Protein AF-A0A4Q9JSW4-F1 (afdb_monomer)

Mean predicted aligned error: 4.86 Å

Foldseek 3Di:
DPPVLQVLLVVLQVVVVVVCVVVVHAQDLVNVLVSVLVSCVVVVVVVVAWWWWDDDQWIWTAHPLQQKIKIWGQDDPDRRGIDIDMGGHPHSVVSVVCCVPPVVRIGTDDSD

Secondary structure (DSSP, 8-state):
--HHHHHHHHHHHHHHHHHHHHTTPPP-HHHHHHHHHHHHHHTTGGGGTEEEEEETTEEEEEETTS-EEEEEEE-TTTT--EEEEEEE-SSHHHHHHHHHHHSTTPEE----

Structure (mmCIF, N/CA/C/O backbone):
data_AF-A0A4Q9JSW4-F1
#
_entry.id   AF-A0A4Q9JSW4-F1
#
loop_
_atom_site.group_PDB
_atom_site.id
_atom_site.type_symbol
_atom_site.label_atom_id
_atom_site.label_alt_id
_atom_site.label_comp_id
_atom_site.label_asym_id
_atom_site.label_entity_id
_atom_site.label_seq_id
_atom_site.pdbx_PDB_ins_code
_atom_site.Cartn_x
_atom_site.Cartn_y
_atom_site.Cartn_z
_atom_site.occupancy
_atom_site.B_iso_or_equiv
_atom_site.auth_seq_id
_atom_site.auth_comp_id
_atom_site.auth_asym_id
_atom_site.auth_atom_id
_atom_site.pdbx_PDB_model_num
ATOM 1 N N . MET A 1 1 ? 6.760 3.176 -5.294 1.00 76.31 1 MET A N 1
ATOM 2 C CA . MET A 1 1 ? 6.351 4.602 -5.401 1.00 76.31 1 MET A CA 1
ATOM 3 C C . MET A 1 1 ? 7.571 5.516 -5.487 1.00 76.31 1 MET A C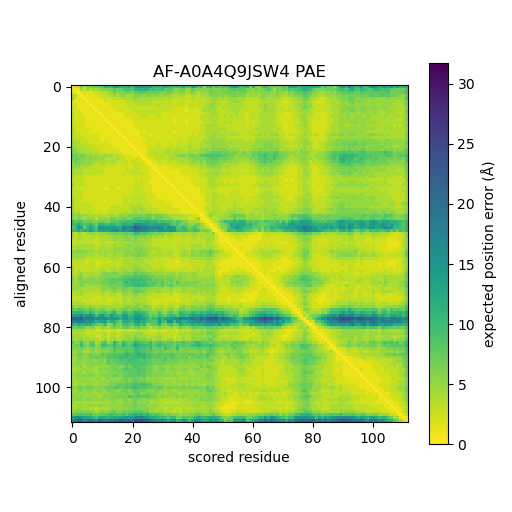 1
ATOM 5 O O . MET A 1 1 ? 8.657 5.076 -5.135 1.00 76.31 1 MET A O 1
ATOM 9 N N . LYS A 1 2 ? 7.427 6.766 -5.955 1.00 74.50 2 LYS A N 1
ATOM 10 C CA . LYS A 1 2 ? 8.468 7.795 -5.763 1.00 74.50 2 LYS A CA 1
ATOM 11 C C . LYS A 1 2 ? 8.665 8.068 -4.260 1.00 74.50 2 LYS A C 1
ATOM 13 O O . LYS A 1 2 ? 7.697 7.908 -3.516 1.00 74.50 2 LYS A O 1
ATOM 18 N N . PRO A 1 3 ? 9.851 8.532 -3.821 1.00 77.62 3 PRO A N 1
ATOM 19 C CA . PRO A 1 3 ? 10.127 8.774 -2.403 1.00 77.62 3 PRO A CA 1
ATOM 20 C C . PRO A 1 3 ? 9.103 9.691 -1.719 1.00 77.62 3 PRO A C 1
ATOM 22 O O . PRO A 1 3 ? 8.606 9.356 -0.655 1.00 77.62 3 PRO A O 1
ATOM 25 N N . GLU A 1 4 ? 8.723 10.801 -2.356 1.00 82.88 4 GLU A N 1
ATOM 26 C CA . GLU A 1 4 ? 7.732 11.745 -1.812 1.00 82.88 4 GLU A CA 1
ATOM 27 C C . GLU A 1 4 ? 6.375 11.075 -1.531 1.00 82.88 4 GLU A C 1
ATOM 29 O O . GLU A 1 4 ? 5.821 11.225 -0.449 1.00 82.88 4 GLU A O 1
ATOM 34 N N . ASP A 1 5 ? 5.860 10.285 -2.480 1.00 84.00 5 ASP A N 1
ATOM 35 C CA . ASP A 1 5 ? 4.584 9.578 -2.314 1.00 84.00 5 ASP A CA 1
ATOM 36 C C . ASP A 1 5 ? 4.664 8.534 -1.191 1.00 84.00 5 ASP A C 1
ATOM 38 O O . ASP A 1 5 ? 3.706 8.354 -0.448 1.00 84.00 5 ASP A O 1
ATOM 42 N N . TYR A 1 6 ? 5.811 7.867 -1.049 1.00 84.88 6 TYR A N 1
ATOM 43 C CA . TYR A 1 6 ? 6.053 6.916 0.033 1.00 84.88 6 TYR A CA 1
ATOM 44 C C . TYR A 1 6 ? 6.027 7.596 1.411 1.00 84.88 6 TYR A C 1
ATOM 46 O O . TYR A 1 6 ? 5.331 7.127 2.309 1.00 84.88 6 TYR A O 1
ATOM 54 N N . TYR A 1 7 ? 6.730 8.722 1.570 1.00 87.44 7 TYR A N 1
ATOM 55 C CA . TYR A 1 7 ? 6.752 9.455 2.839 1.00 87.44 7 TYR A CA 1
ATOM 56 C C . TYR A 1 7 ? 5.393 10.062 3.193 1.00 87.44 7 TYR A C 1
ATOM 58 O O . TYR A 1 7 ? 4.996 10.004 4.351 1.00 87.44 7 TYR A O 1
ATOM 66 N N . ASN A 1 8 ? 4.643 10.545 2.199 1.00 88.44 8 ASN A N 1
ATOM 67 C CA . ASN A 1 8 ? 3.264 10.990 2.392 1.00 88.44 8 ASN A CA 1
ATOM 68 C C . ASN A 1 8 ? 2.379 9.873 2.970 1.00 88.44 8 ASN A C 1
ATOM 70 O O . ASN A 1 8 ? 1.594 10.102 3.882 1.00 88.44 8 ASN A O 1
ATOM 74 N N . PHE A 1 9 ? 2.515 8.646 2.463 1.00 88.94 9 PHE A N 1
ATOM 75 C CA . PHE A 1 9 ? 1.769 7.497 2.976 1.00 88.94 9 PHE A CA 1
ATOM 76 C C . PHE A 1 9 ? 2.147 7.120 4.407 1.00 88.94 9 PHE A C 1
ATOM 78 O O . PHE A 1 9 ? 1.263 6.798 5.200 1.00 88.94 9 PHE A O 1
ATOM 85 N N . LEU A 1 10 ? 3.443 7.158 4.723 1.00 90.31 10 LEU A N 1
ATOM 86 C CA . LEU A 1 10 ? 3.933 6.910 6.075 1.00 90.31 10 LEU A CA 1
ATOM 87 C C . LEU A 1 10 ? 3.370 7.928 7.068 1.00 90.31 10 LEU A C 1
ATOM 89 O O . LEU A 1 10 ? 2.846 7.533 8.103 1.00 90.31 10 LEU A O 1
ATOM 93 N N . GLU A 1 11 ? 3.423 9.217 6.731 1.00 92.19 11 GLU A N 1
ATOM 94 C CA . GLU A 1 11 ? 2.932 10.285 7.606 1.00 92.19 11 GLU A CA 1
ATOM 95 C C . GLU A 1 11 ? 1.426 10.149 7.880 1.00 92.19 11 GLU A C 1
ATOM 97 O O . GLU A 1 11 ? 0.994 10.202 9.032 1.00 92.19 11 GLU A O 1
ATOM 102 N N . GLU A 1 12 ? 0.618 9.892 6.846 1.00 93.81 12 GLU A N 1
ATOM 103 C CA . GLU A 1 12 ? -0.824 9.682 7.017 1.00 93.81 12 GLU A CA 1
ATOM 104 C C . GLU A 1 12 ? -1.137 8.435 7.858 1.00 93.81 12 GLU A C 1
ATOM 106 O O . GLU A 1 12 ? -2.052 8.459 8.688 1.00 93.81 12 GLU A O 1
ATOM 111 N N . ALA A 1 13 ? -0.378 7.348 7.680 1.00 92.69 13 ALA A N 1
ATOM 112 C CA . ALA A 1 13 ? -0.542 6.144 8.486 1.00 92.69 13 ALA A CA 1
ATOM 113 C C . ALA A 1 13 ? -0.167 6.389 9.951 1.00 92.69 13 ALA A C 1
ATOM 115 O O . ALA A 1 13 ? -0.928 6.005 10.838 1.00 92.69 13 ALA A O 1
ATOM 116 N N . ASP A 1 14 ? 0.942 7.079 10.220 1.00 92.69 14 ASP A N 1
ATOM 117 C CA . ASP A 1 14 ? 1.357 7.435 11.580 1.00 92.69 14 ASP A CA 1
ATOM 118 C C . ASP A 1 14 ? 0.312 8.324 12.268 1.00 92.69 14 ASP A C 1
ATOM 120 O O . ASP A 1 14 ? -0.062 8.082 13.423 1.00 92.69 14 ASP A O 1
ATOM 124 N N . CYS A 1 15 ? -0.232 9.310 11.548 1.00 93.38 15 CYS A N 1
ATOM 125 C CA . CYS A 1 15 ? -1.333 10.146 12.024 1.00 93.38 15 CYS A CA 1
ATOM 126 C C . CYS A 1 15 ? -2.579 9.318 12.371 1.00 93.38 15 CYS A C 1
ATOM 128 O O . CYS A 1 15 ? -3.160 9.500 13.448 1.00 93.38 15 CYS A O 1
ATOM 130 N N . LEU A 1 16 ? -2.981 8.395 11.493 1.00 93.31 16 LEU A N 1
ATOM 131 C CA . LEU A 1 16 ? -4.117 7.502 11.721 1.00 93.31 16 LEU A CA 1
ATOM 132 C C . LEU A 1 16 ? -3.892 6.618 12.954 1.00 93.31 16 LEU A C 1
ATOM 134 O O . LEU A 1 16 ? -4.752 6.561 13.837 1.00 93.31 16 LEU A O 1
ATOM 138 N N . MET A 1 17 ? -2.731 5.967 13.038 1.00 91.12 17 MET A N 1
ATOM 139 C CA . MET A 1 17 ? -2.387 5.061 14.134 1.00 91.12 17 MET A CA 1
ATOM 140 C C . MET A 1 17 ? -2.345 5.792 15.475 1.00 91.12 17 MET A C 1
ATOM 142 O O . MET A 1 17 ? -2.882 5.294 16.469 1.00 91.12 17 MET A O 1
ATOM 146 N N . LYS A 1 18 ? -1.778 7.004 15.511 1.00 92.62 18 LYS A N 1
ATOM 147 C CA . LYS A 1 18 ? -1.763 7.845 16.711 1.00 92.62 18 LYS A CA 1
ATOM 148 C C . LYS A 1 18 ? -3.179 8.202 17.163 1.00 92.62 18 LYS A C 1
ATOM 150 O O . LYS A 1 18 ? -3.508 7.991 18.329 1.00 92.62 18 LYS A O 1
ATOM 155 N N . LYS A 1 19 ? -4.031 8.662 16.242 1.00 93.19 19 LYS A N 1
ATOM 156 C CA . LYS A 1 19 ? -5.428 9.010 16.536 1.00 93.19 19 LYS A CA 1
ATOM 157 C C . LYS A 1 19 ? -6.211 7.815 17.085 1.00 93.19 19 LYS A C 1
ATOM 159 O O . LYS A 1 19 ? -6.915 7.942 18.081 1.00 93.19 19 LYS A O 1
ATOM 164 N N . TYR A 1 20 ? -6.072 6.643 16.468 1.00 91.00 20 TYR A N 1
ATOM 165 C CA . TYR A 1 20 ? -6.782 5.438 16.904 1.00 91.00 20 TYR A CA 1
ATOM 166 C C . TYR A 1 20 ? -6.320 4.971 18.283 1.00 91.00 20 TYR A C 1
ATOM 168 O O . TYR A 1 20 ? -7.146 4.583 19.109 1.00 91.00 20 TYR A O 1
ATOM 176 N N . LYS A 1 21 ? -5.020 5.090 18.573 1.00 89.50 21 LYS A N 1
ATOM 177 C CA . LYS A 1 21 ? -4.472 4.819 19.903 1.00 89.50 21 LYS A CA 1
ATOM 178 C C . LYS A 1 21 ? -5.023 5.779 20.964 1.00 89.50 21 LYS A C 1
ATOM 180 O O . LYS A 1 21 ? -5.414 5.323 22.036 1.00 89.50 21 LYS A O 1
ATOM 185 N N . GLU A 1 22 ? -5.073 7.079 20.676 1.00 94.25 22 GLU A N 1
ATOM 186 C CA . GLU A 1 22 ? -5.615 8.104 21.586 1.00 94.25 22 GLU A CA 1
ATOM 187 C C . GLU A 1 22 ? -7.116 7.903 21.849 1.00 94.25 22 GLU A C 1
ATOM 189 O O . GLU A 1 22 ? -7.566 7.967 22.994 1.00 94.25 22 GLU A O 1
ATOM 194 N N . GLU A 1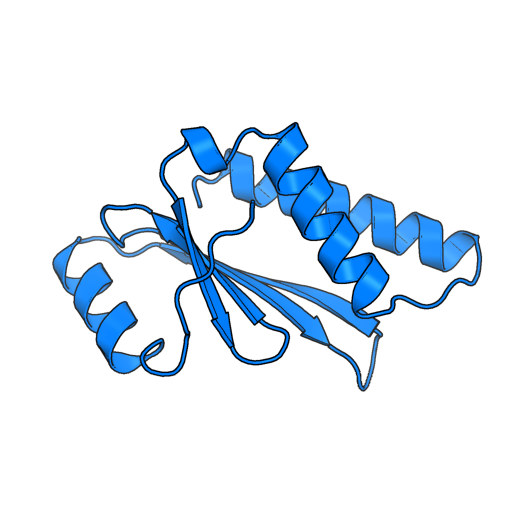 23 ? -7.883 7.580 20.806 1.00 94.12 23 GLU A N 1
ATOM 195 C CA . GLU A 1 23 ? -9.331 7.344 20.878 1.00 94.12 23 GLU A CA 1
ATOM 196 C C . GLU A 1 23 ? -9.704 5.922 21.345 1.00 94.12 23 GLU A C 1
ATOM 198 O O . GLU A 1 23 ? -10.891 5.608 21.443 1.00 94.12 23 GLU A O 1
ATOM 203 N N . LYS A 1 24 ? -8.718 5.056 21.633 1.00 87.81 24 LYS A N 1
ATOM 204 C CA . LYS A 1 24 ? -8.905 3.627 21.963 1.00 87.81 24 LYS A CA 1
ATOM 205 C C . LYS A 1 24 ? -9.766 2.879 20.932 1.00 87.81 24 LYS A C 1
ATOM 207 O O . LYS A 1 24 ? -10.573 2.020 21.286 1.00 87.81 24 LYS A O 1
ATOM 212 N N . LYS A 1 25 ? -9.602 3.218 19.654 1.00 88.44 25 LYS A N 1
ATOM 213 C CA . LYS A 1 25 ? -10.261 2.557 18.526 1.00 88.44 25 LYS A CA 1
ATOM 214 C C . LYS A 1 25 ? -9.381 1.453 17.968 1.00 88.44 25 LYS A C 1
ATOM 216 O O . LYS A 1 25 ? -8.158 1.556 17.947 1.00 88.44 25 LYS A O 1
ATOM 221 N N . GLU A 1 26 ? -10.022 0.413 17.459 1.00 86.38 26 GLU A N 1
ATOM 222 C CA . GLU A 1 26 ? -9.332 -0.669 16.774 1.00 86.38 26 GLU A CA 1
ATOM 223 C C . GLU A 1 26 ? -9.176 -0.361 15.283 1.00 86.38 26 GLU A C 1
ATOM 225 O O . GLU A 1 26 ? -10.126 0.073 14.628 1.00 86.38 26 GLU A O 1
ATOM 230 N N . LEU A 1 27 ? -7.990 -0.626 14.727 1.00 87.88 27 LEU A N 1
ATOM 231 C CA . LEU A 1 27 ? -7.804 -0.614 13.281 1.00 87.88 27 LEU A CA 1
ATOM 232 C C . LEU A 1 27 ? -8.485 -1.855 12.686 1.00 87.88 27 LEU A C 1
ATOM 234 O O . LEU A 1 27 ? -8.136 -2.991 13.019 1.00 87.88 27 LEU A O 1
ATOM 238 N N . THR A 1 28 ? -9.470 -1.637 11.819 1.00 89.38 28 THR A N 1
ATOM 239 C CA . THR A 1 28 ? -10.157 -2.694 11.067 1.00 89.38 28 THR A CA 1
ATOM 240 C C . THR A 1 28 ? -9.704 -2.689 9.610 1.00 89.38 28 THR A C 1
ATOM 242 O O . THR A 1 28 ? -9.131 -1.712 9.125 1.00 89.38 28 THR A O 1
ATOM 245 N N . GLU A 1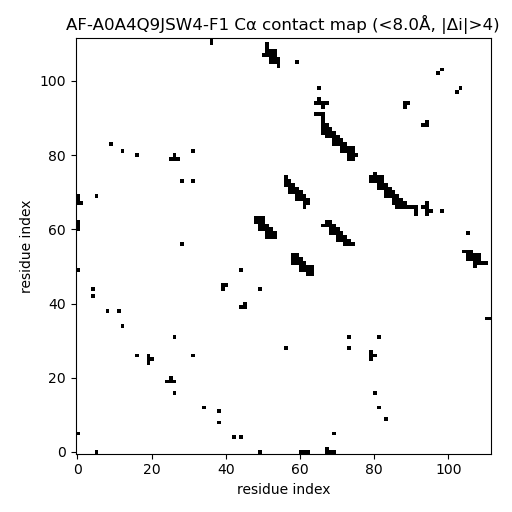 29 ? -10.000 -3.765 8.878 1.00 87.12 29 GLU A N 1
ATOM 246 C CA . GLU A 1 29 ? -9.734 -3.811 7.434 1.00 87.12 29 GLU A CA 1
ATOM 247 C C . GLU A 1 29 ? -10.476 -2.697 6.683 1.00 87.12 29 GLU A C 1
ATOM 249 O O . GLU A 1 29 ? -9.918 -2.096 5.772 1.00 87.12 29 GLU A O 1
ATOM 254 N N . GLU A 1 30 ? -11.704 -2.368 7.088 1.00 89.19 30 GLU A N 1
ATOM 255 C CA . GLU A 1 30 ? -12.471 -1.279 6.479 1.00 89.19 30 GLU A CA 1
ATOM 256 C C . GLU A 1 30 ? -11.782 0.076 6.670 1.00 89.19 30 GLU A C 1
ATOM 258 O O . GLU A 1 30 ? -11.644 0.842 5.716 1.00 89.19 30 GLU A O 1
ATOM 263 N N . VAL A 1 31 ? -11.291 0.355 7.882 1.00 90.75 31 VAL A N 1
ATOM 264 C CA . VAL A 1 31 ? -10.537 1.583 8.166 1.00 90.75 31 VAL A CA 1
ATOM 265 C C . VAL A 1 31 ? -9.265 1.635 7.329 1.00 90.75 31 VAL A C 1
ATOM 267 O O . VAL A 1 31 ? -8.970 2.671 6.740 1.00 90.75 31 VAL A O 1
ATOM 270 N N . PHE A 1 32 ? -8.541 0.521 7.229 1.00 91.06 32 PHE A N 1
ATOM 271 C CA . PHE A 1 32 ? -7.346 0.428 6.398 1.00 91.06 32 PHE A CA 1
ATOM 272 C C . PHE A 1 32 ? -7.648 0.690 4.913 1.00 91.06 32 PHE A C 1
ATOM 274 O O . PHE A 1 32 ? -6.953 1.471 4.263 1.00 91.06 32 PHE A O 1
ATOM 281 N N . LEU A 1 33 ? -8.716 0.100 4.372 1.00 89.81 33 LEU A N 1
ATOM 282 C CA . LEU A 1 33 ? -9.133 0.332 2.988 1.00 89.81 33 LEU A CA 1
ATOM 283 C C . LEU A 1 33 ? -9.5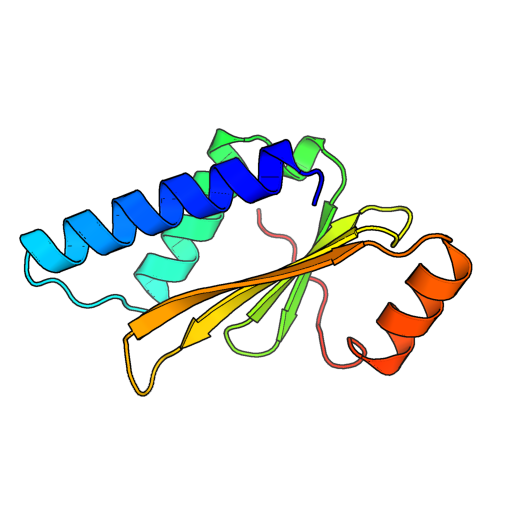59 1.786 2.754 1.00 89.81 33 LEU A C 1
ATOM 285 O O . LEU A 1 33 ? -9.225 2.356 1.714 1.00 89.81 33 LEU A O 1
ATOM 289 N N . ASN A 1 34 ? -10.267 2.396 3.707 1.00 91.12 34 ASN A N 1
ATOM 290 C CA . ASN A 1 34 ? -10.648 3.805 3.633 1.00 91.12 34 ASN A CA 1
ATOM 291 C C . ASN A 1 34 ? -9.415 4.714 3.672 1.00 91.12 34 ASN A C 1
ATOM 293 O O . ASN A 1 34 ? -9.290 5.584 2.813 1.00 91.12 34 ASN A O 1
ATOM 297 N N . PHE A 1 35 ? -8.461 4.441 4.564 1.00 92.62 35 PHE A N 1
ATOM 298 C CA . PHE A 1 35 ? -7.164 5.114 4.608 1.00 92.62 35 PHE A CA 1
ATOM 299 C C . PHE A 1 35 ? -6.452 5.070 3.251 1.00 92.62 35 PHE A C 1
ATOM 301 O O . PHE A 1 35 ? -6.049 6.113 2.731 1.00 92.62 35 PHE A O 1
ATOM 308 N N . LEU A 1 36 ? -6.345 3.889 2.630 1.00 90.75 36 LEU A N 1
ATOM 309 C CA . LEU A 1 36 ? -5.720 3.759 1.313 1.00 90.75 36 LEU A CA 1
ATOM 310 C C . LEU A 1 36 ? -6.452 4.603 0.262 1.00 90.75 36 LEU A C 1
ATOM 312 O O . LEU A 1 36 ? -5.814 5.357 -0.472 1.00 90.75 36 LEU A O 1
ATOM 316 N N . LYS A 1 37 ? -7.788 4.518 0.205 1.00 89.50 37 LYS A N 1
ATOM 317 C CA . LYS A 1 37 ? -8.607 5.271 -0.761 1.00 89.50 37 LYS A CA 1
ATOM 318 C C . LYS A 1 37 ? -8.444 6.781 -0.597 1.00 89.50 37 LYS A C 1
ATOM 320 O O . LYS A 1 37 ? -8.239 7.488 -1.587 1.00 89.50 37 LYS A O 1
ATOM 325 N N . GLU A 1 38 ? -8.529 7.278 0.633 1.00 91.44 38 GLU A N 1
ATOM 326 C CA . GLU A 1 38 ? -8.387 8.703 0.935 1.00 91.44 38 GLU A CA 1
ATOM 327 C C . GLU A 1 38 ? -6.988 9.206 0.589 1.00 91.44 38 GLU A C 1
ATOM 329 O O . GLU A 1 38 ? -6.861 10.235 -0.075 1.00 91.44 38 GLU A O 1
ATOM 334 N N . THR A 1 39 ? -5.947 8.447 0.933 1.00 89.94 39 THR A N 1
ATOM 335 C CA . THR A 1 39 ? -4.551 8.820 0.671 1.00 89.94 39 THR A CA 1
ATOM 336 C C . THR A 1 39 ? -4.250 8.833 -0.833 1.00 89.94 39 THR A C 1
ATOM 338 O O . THR A 1 39 ? -3.710 9.809 -1.361 1.00 89.94 39 THR A O 1
ATOM 341 N N . ILE A 1 40 ? -4.691 7.811 -1.576 1.00 86.56 40 ILE A N 1
ATOM 342 C CA . ILE A 1 40 ? -4.573 7.753 -3.045 1.00 86.56 40 ILE A CA 1
ATOM 343 C C . ILE A 1 40 ? -5.245 8.962 -3.701 1.00 86.56 40 ILE A C 1
ATOM 345 O O . ILE A 1 40 ? -4.678 9.566 -4.621 1.00 86.56 40 ILE A O 1
ATOM 349 N N . LYS A 1 41 ? -6.442 9.327 -3.227 1.00 87.62 41 LYS A N 1
ATOM 350 C CA . LYS A 1 41 ? -7.198 10.480 -3.724 1.00 87.62 41 LYS A CA 1
ATOM 351 C C . LYS A 1 41 ? -6.504 11.798 -3.376 1.00 87.62 41 LYS A C 1
ATOM 353 O O . LYS A 1 41 ? -6.324 12.627 -4.267 1.00 87.62 41 LYS A O 1
ATOM 358 N N . LYS A 1 42 ? -6.073 11.972 -2.122 1.00 89.38 42 LYS A N 1
ATOM 359 C CA . LYS A 1 42 ? -5.394 13.174 -1.610 1.00 89.38 42 LYS A CA 1
ATOM 360 C C . LYS A 1 42 ? -4.134 13.496 -2.413 1.00 89.38 42 LYS A C 1
ATOM 362 O O . LYS A 1 42 ? -3.962 14.632 -2.850 1.00 89.38 42 LYS A O 1
ATOM 367 N N . TYR A 1 43 ? -3.307 12.488 -2.691 1.00 85.88 43 TYR A N 1
ATOM 368 C CA . TYR A 1 43 ? -2.045 12.659 -3.424 1.00 85.88 43 TYR A CA 1
ATOM 369 C C . TYR A 1 43 ? -2.156 12.415 -4.939 1.00 85.88 43 TYR A C 1
ATOM 371 O O . TYR A 1 43 ? -1.151 12.443 -5.654 1.00 85.88 43 TYR A O 1
ATOM 379 N N . ASN A 1 44 ? -3.375 12.235 -5.466 1.00 80.19 44 ASN A N 1
ATOM 380 C CA . ASN A 1 44 ? -3.653 12.019 -6.892 1.00 80.19 44 ASN A CA 1
ATOM 381 C C . ASN A 1 44 ? -2.805 10.900 -7.526 1.00 80.19 44 ASN A C 1
ATOM 383 O O . ASN A 1 44 ? -2.365 11.009 -8.678 1.00 80.19 44 ASN A O 1
ATOM 387 N N . LEU A 1 45 ? -2.575 9.804 -6.801 1.00 77.81 45 LEU A N 1
ATOM 388 C CA . LEU A 1 45 ? -1.655 8.755 -7.250 1.00 77.81 45 LEU A CA 1
ATOM 389 C C . LEU A 1 45 ? -2.096 8.061 -8.540 1.00 77.81 45 LEU A C 1
ATOM 391 O O . LEU A 1 45 ? -1.255 7.655 -9.342 1.00 77.81 45 LEU A O 1
ATOM 395 N N . ASN A 1 46 ? -3.400 8.032 -8.803 1.00 68.75 46 ASN A N 1
ATOM 396 C CA . ASN A 1 46 ? -3.958 7.490 -10.043 1.00 68.75 46 ASN A CA 1
ATOM 397 C C . ASN A 1 46 ? -3.460 8.251 -11.284 1.00 68.75 46 ASN A C 1
ATOM 399 O O . ASN A 1 46 ? -3.231 7.661 -12.338 1.00 68.75 46 AS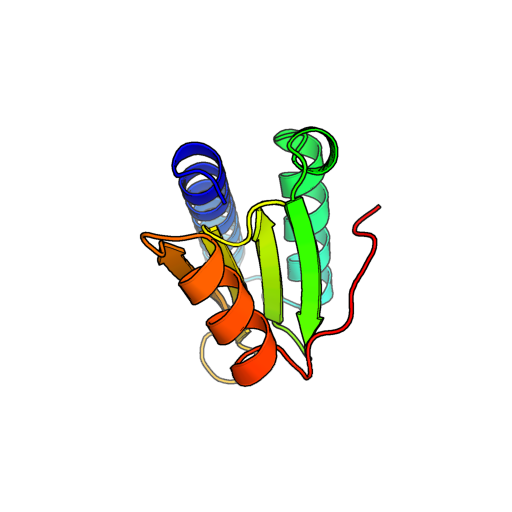N A O 1
ATOM 403 N N . LYS A 1 47 ? -3.188 9.559 -11.156 1.00 68.38 47 LYS A N 1
ATOM 404 C CA . LYS A 1 47 ? -2.575 10.361 -12.230 1.00 68.38 47 LYS A CA 1
ATOM 405 C C . LYS A 1 47 ? -1.066 10.131 -12.342 1.00 68.38 47 LYS A C 1
ATOM 407 O O . LYS A 1 47 ? -0.494 10.340 -13.412 1.00 68.38 47 LYS A O 1
ATOM 412 N N . ARG A 1 48 ? -0.419 9.676 -11.262 1.00 66.06 48 ARG A N 1
ATOM 413 C CA . ARG A 1 48 ? 1.032 9.438 -11.183 1.00 66.06 48 ARG A CA 1
ATOM 414 C C . ARG A 1 48 ? 1.474 8.092 -11.783 1.00 66.06 48 ARG A C 1
ATOM 416 O O . ARG A 1 48 ? 2.670 7.813 -11.783 1.00 66.06 48 ARG A O 1
ATOM 423 N N . LYS A 1 49 ? 0.558 7.334 -12.412 1.00 73.81 49 LYS A N 1
ATOM 42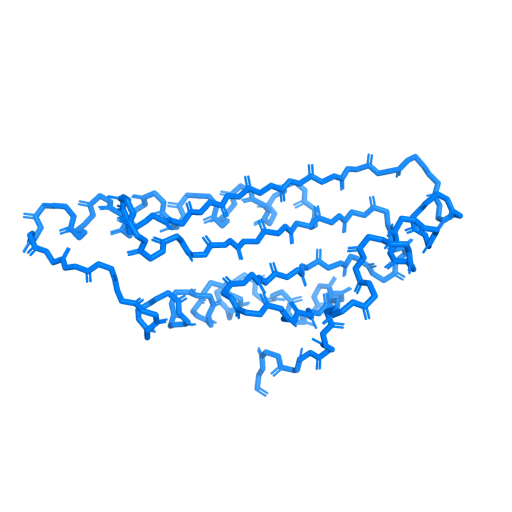4 C CA . LYS A 1 49 ? 0.852 6.126 -13.213 1.00 73.81 49 LYS A CA 1
ATOM 425 C C . LYS A 1 49 ? 1.471 4.983 -12.387 1.00 73.81 49 LYS A C 1
ATOM 427 O O . LYS A 1 49 ? 2.443 4.371 -12.831 1.00 73.81 49 LYS A O 1
ATOM 432 N N . TYR A 1 50 ? 0.915 4.697 -11.214 1.00 85.50 50 TYR A N 1
ATOM 433 C CA . TYR A 1 50 ? 1.201 3.450 -10.507 1.00 85.50 50 TYR A CA 1
ATOM 434 C C . TYR A 1 50 ? 0.168 2.390 -10.890 1.00 85.50 50 TYR A C 1
ATOM 436 O O . TYR A 1 50 ? -1.018 2.702 -10.966 1.00 85.50 50 TYR A O 1
ATOM 444 N N . ASP A 1 51 ? 0.613 1.163 -11.129 1.00 88.38 51 ASP A N 1
ATOM 445 C CA . ASP A 1 51 ? -0.274 0.004 -11.127 1.00 88.38 51 ASP A CA 1
ATOM 446 C C . ASP A 1 51 ? -0.423 -0.477 -9.676 1.00 88.38 51 ASP A C 1
ATOM 448 O O . ASP A 1 51 ? 0.563 -0.527 -8.933 1.00 88.38 51 ASP A O 1
ATOM 452 N N . CYS A 1 52 ? -1.653 -0.791 -9.269 1.00 89.56 52 CYS A N 1
ATOM 453 C CA . CYS A 1 52 ? -1.959 -1.315 -7.943 1.00 89.56 52 CYS A CA 1
ATOM 454 C C . CYS A 1 52 ? -2.339 -2.792 -8.046 1.00 89.56 52 CYS A C 1
ATOM 456 O O . CYS A 1 52 ? -3.087 -3.190 -8.941 1.00 89.56 52 CYS A O 1
ATOM 458 N N . PHE A 1 53 ? -1.827 -3.596 -7.123 1.00 91.31 53 PHE A N 1
ATOM 459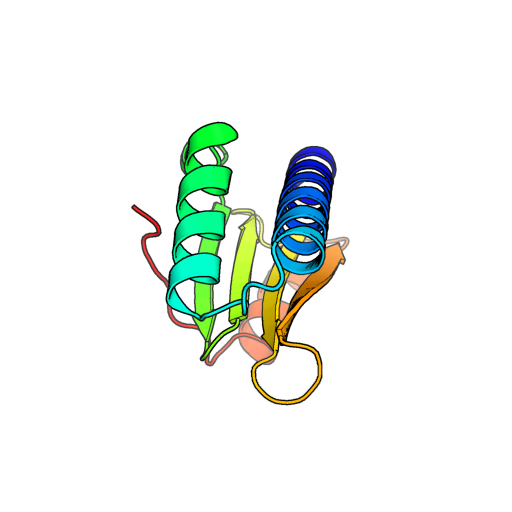 C CA . PHE A 1 53 ? -2.150 -5.007 -7.024 1.00 91.31 53 PHE A CA 1
ATOM 460 C C . PHE A 1 53 ? -2.469 -5.387 -5.582 1.00 91.31 53 PHE A C 1
ATOM 462 O O . PHE A 1 53 ? -1.935 -4.793 -4.644 1.00 91.31 53 PHE A O 1
ATOM 469 N N . LYS A 1 54 ? -3.321 -6.394 -5.402 1.00 91.69 54 LYS A N 1
ATOM 470 C CA . LYS A 1 54 ? -3.745 -6.891 -4.095 1.00 91.69 54 LYS A CA 1
ATOM 471 C C . LYS A 1 54 ? -3.396 -8.366 -3.947 1.00 91.69 54 LYS A C 1
ATOM 473 O O . LYS A 1 54 ? -3.653 -9.165 -4.840 1.00 91.69 54 LYS A O 1
ATOM 478 N N . PHE A 1 55 ? -2.897 -8.725 -2.771 1.00 91.62 55 PHE A N 1
ATOM 479 C CA . PHE A 1 55 ? -2.842 -10.108 -2.310 1.00 91.62 55 PHE A CA 1
ATOM 480 C C . PHE A 1 55 ? -3.178 -10.149 -0.823 1.00 91.62 55 PHE A C 1
ATOM 482 O O . PHE A 1 55 ? -2.455 -9.590 0.003 1.00 91.62 55 PHE A O 1
ATOM 489 N N . LYS A 1 56 ? -4.292 -10.793 -0.459 1.00 89.44 56 LYS A N 1
ATOM 490 C CA . LYS A 1 56 ? -4.812 -10.794 0.923 1.00 89.44 56 LYS A CA 1
ATOM 491 C C . LYS A 1 56 ? -4.960 -9.354 1.457 1.00 89.44 56 LYS A C 1
ATOM 493 O O . LYS A 1 56 ? -5.701 -8.574 0.865 1.00 89.44 56 LYS A O 1
ATOM 498 N N . ASN A 1 57 ? -4.267 -8.997 2.543 1.00 87.69 57 ASN A N 1
ATOM 499 C CA . ASN A 1 57 ? -4.285 -7.652 3.136 1.00 87.69 57 ASN A CA 1
ATOM 500 C C . ASN A 1 57 ? -3.121 -6.760 2.659 1.00 87.69 57 ASN A C 1
ATOM 502 O O . ASN A 1 57 ? -2.876 -5.718 3.264 1.00 87.69 57 ASN A O 1
ATOM 506 N N . ASN A 1 58 ? -2.392 -7.173 1.620 1.00 90.88 58 ASN A N 1
ATOM 507 C CA . ASN A 1 58 ? -1.248 -6.442 1.093 1.00 90.88 58 ASN A CA 1
ATOM 508 C C . ASN A 1 58 ? -1.641 -5.706 -0.185 1.00 90.88 58 ASN A C 1
ATOM 510 O O . ASN A 1 58 ? -2.270 -6.283 -1.079 1.00 90.88 58 ASN A O 1
ATOM 514 N N . PHE A 1 59 ? -1.204 -4.456 -0.286 1.00 92.00 59 PHE A N 1
ATOM 515 C CA . PHE A 1 59 ? -1.384 -3.598 -1.448 1.00 92.00 59 PHE A CA 1
ATOM 516 C C . PHE A 1 59 ? -0.036 -3.204 -2.020 1.00 92.00 59 PHE A C 1
ATOM 518 O O . PHE A 1 59 ? 0.742 -2.502 -1.380 1.00 92.00 59 PHE A O 1
ATOM 525 N N . LEU A 1 60 ? 0.226 -3.662 -3.237 1.00 92.19 60 LEU A N 1
ATOM 526 C CA . LEU A 1 60 ? 1.451 -3.407 -3.969 1.00 92.19 60 LEU A CA 1
ATOM 527 C C . LEU A 1 60 ? 1.237 -2.262 -4.964 1.00 92.19 60 LEU A C 1
ATOM 529 O O . LEU A 1 60 ? 0.405 -2.359 -5.861 1.00 92.19 60 LEU A O 1
ATOM 533 N N . PHE A 1 61 ? 2.039 -1.209 -4.847 1.00 90.56 61 PHE A N 1
ATOM 534 C CA . PHE A 1 61 ? 2.091 -0.079 -5.769 1.00 90.56 61 PHE A CA 1
ATOM 535 C C . PHE A 1 61 ? 3.381 -0.121 -6.577 1.00 90.56 61 PHE A C 1
ATOM 537 O O . PHE A 1 61 ? 4.483 -0.001 -6.030 1.00 90.56 61 PHE A O 1
ATOM 544 N N . VAL A 1 62 ? 3.233 -0.230 -7.894 1.00 89.62 62 VAL A N 1
ATOM 545 C CA . VAL A 1 62 ? 4.342 -0.420 -8.831 1.00 89.62 62 VAL A CA 1
ATOM 546 C C . VAL A 1 62 ? 4.390 0.730 -9.823 1.00 89.62 62 VAL A C 1
ATOM 548 O O . VAL A 1 62 ? 3.372 1.113 -10.392 1.00 89.62 62 VAL A O 1
ATOM 551 N N . THR A 1 63 ? 5.565 1.309 -10.065 1.00 87.19 63 THR A N 1
ATOM 552 C CA . THR A 1 63 ? 5.731 2.259 -11.178 1.00 87.19 63 THR A CA 1
ATOM 553 C C . THR A 1 63 ? 5.573 1.556 -12.529 1.00 87.19 63 THR A C 1
ATOM 555 O O . THR A 1 63 ? 5.971 0.409 -12.675 1.00 87.19 63 THR A O 1
ATOM 558 N N . LYS A 1 64 ? 5.102 2.241 -13.582 1.00 83.69 64 LYS A N 1
ATOM 559 C CA . LYS A 1 64 ? 5.005 1.642 -14.939 1.00 83.69 64 LYS A CA 1
ATOM 560 C C . LYS A 1 64 ? 6.298 1.012 -15.474 1.00 83.69 64 LYS A C 1
ATOM 562 O O . LYS A 1 64 ? 6.247 0.093 -16.283 1.00 83.69 64 LYS A O 1
ATOM 567 N N . ASN A 1 65 ? 7.456 1.531 -15.070 1.00 84.69 65 ASN A N 1
ATOM 568 C CA . ASN A 1 65 ? 8.764 0.979 -15.436 1.00 84.69 65 ASN A CA 1
ATOM 569 C C . ASN A 1 65 ? 9.243 -0.136 -14.493 1.00 84.69 65 ASN A C 1
ATOM 571 O O . ASN A 1 65 ? 10.348 -0.627 -14.690 1.00 84.69 65 ASN A O 1
ATOM 575 N N . LYS A 1 66 ? 8.443 -0.514 -13.489 1.00 85.75 66 LYS A N 1
ATOM 576 C CA . LYS A 1 66 ? 8.698 -1.625 -12.568 1.00 85.75 66 LYS A CA 1
ATOM 577 C C . LYS A 1 66 ? 9.999 -1.511 -11.768 1.00 85.75 66 LYS A C 1
ATOM 579 O O . LYS A 1 66 ? 10.546 -2.506 -11.331 1.00 85.75 66 LYS A O 1
ATOM 584 N N . GLN A 1 67 ? 10.512 -0.300 -11.566 1.00 86.56 67 GLN A N 1
ATOM 585 C CA . GLN A 1 67 ? 11.734 -0.085 -10.777 1.00 86.56 67 GLN A CA 1
ATOM 586 C C . GLN A 1 67 ? 11.455 0.214 -9.307 1.00 86.56 67 GLN A C 1
ATOM 588 O O . GLN A 1 67 ? 12.334 0.027 -8.475 1.00 86.56 67 GLN A O 1
ATOM 593 N N . TYR A 1 68 ? 10.244 0.665 -8.975 1.00 86.75 68 TYR A N 1
ATOM 594 C CA . TYR A 1 68 ? 9.889 1.012 -7.607 1.00 86.75 68 TYR A CA 1
ATOM 595 C C . TYR A 1 68 ? 8.628 0.288 -7.175 1.00 86.75 68 TYR A C 1
ATOM 597 O O . TYR A 1 68 ? 7.555 0.497 -7.750 1.00 86.75 68 TYR A O 1
ATOM 605 N N . TYR A 1 69 ? 8.767 -0.461 -6.090 1.00 88.81 69 TYR A N 1
ATOM 606 C CA . TYR A 1 69 ? 7.711 -1.225 -5.448 1.00 88.81 69 TYR A CA 1
ATOM 607 C C . TYR A 1 69 ? 7.481 -0.675 -4.054 1.00 88.81 69 TYR A C 1
ATOM 609 O O . TYR A 1 69 ? 8.433 -0.383 -3.332 1.00 88.81 69 TYR A O 1
ATOM 617 N N . THR A 1 70 ? 6.221 -0.526 -3.681 1.00 91.12 70 THR A N 1
ATOM 618 C CA . THR A 1 70 ? 5.831 -0.222 -2.307 1.00 91.12 70 THR A CA 1
ATOM 619 C C . THR A 1 70 ? 4.707 -1.163 -1.934 1.00 91.12 70 THR A C 1
ATOM 621 O O . THR A 1 70 ? 3.699 -1.195 -2.631 1.00 91.12 70 THR A O 1
ATOM 624 N N . ILE A 1 71 ? 4.888 -1.930 -0.870 1.00 91.25 71 ILE A N 1
ATOM 625 C CA . ILE A 1 71 ? 3.865 -2.799 -0.306 1.00 91.25 71 ILE A CA 1
ATOM 626 C C . ILE A 1 71 ? 3.375 -2.141 0.973 1.00 91.25 71 ILE A C 1
ATOM 628 O O . ILE A 1 71 ? 4.173 -1.731 1.816 1.00 91.25 71 ILE A O 1
ATOM 632 N N . ILE A 1 72 ? 2.059 -2.040 1.092 1.00 91.94 72 ILE A N 1
ATOM 633 C CA . ILE A 1 72 ? 1.378 -1.560 2.284 1.00 91.94 72 ILE A CA 1
ATOM 634 C C . ILE A 1 72 ? 0.506 -2.698 2.787 1.00 91.94 72 ILE A C 1
ATOM 636 O O . ILE A 1 72 ? -0.372 -3.171 2.062 1.00 91.94 72 ILE A O 1
ATOM 640 N N . SER A 1 73 ? 0.751 -3.138 4.011 1.00 90.56 73 SER A N 1
ATOM 641 C CA . SER A 1 73 ? 0.135 -4.332 4.579 1.00 90.56 73 SER A CA 1
ATOM 642 C C . SER A 1 73 ? -0.621 -3.995 5.851 1.00 90.56 73 SER A C 1
ATOM 644 O O . SER A 1 73 ? -0.178 -3.169 6.643 1.00 90.56 73 SER A O 1
ATOM 646 N N . PHE A 1 74 ? -1.743 -4.673 6.069 1.00 88.19 74 PHE A N 1
ATOM 647 C CA . PHE A 1 74 ? -2.466 -4.630 7.337 1.00 88.19 74 PHE A CA 1
ATOM 648 C C . PHE A 1 74 ? -2.299 -5.951 8.100 1.00 88.19 74 PHE A C 1
ATOM 650 O O . PHE A 1 74 ? -2.785 -7.004 7.666 1.00 88.19 74 PHE A O 1
ATOM 657 N N . GLU A 1 75 ? -1.620 -5.890 9.250 1.00 84.06 75 GLU A N 1
ATOM 658 C CA . GLU A 1 75 ? -1.407 -7.040 10.135 1.00 84.06 75 GLU A CA 1
ATOM 659 C C . GLU A 1 75 ? -2.581 -7.219 11.106 1.00 84.06 75 GLU A C 1
ATOM 661 O O . GLU A 1 75 ? -2.758 -6.429 12.028 1.00 84.06 75 GLU A O 1
ATOM 666 N N . LYS A 1 76 ? -3.370 -8.288 10.943 1.00 71.81 76 LYS A N 1
ATOM 667 C CA . LYS A 1 76 ? -4.588 -8.530 11.744 1.00 71.81 76 LYS A CA 1
ATOM 668 C C . LYS A 1 76 ? -4.336 -9.115 13.142 1.00 71.81 76 LYS A C 1
ATOM 670 O O . LYS A 1 76 ? -5.155 -8.893 14.029 1.00 71.81 76 LYS A O 1
ATOM 675 N N . ASP A 1 77 ? -3.227 -9.830 13.349 1.00 69.62 77 ASP A N 1
ATOM 676 C CA . ASP A 1 77 ? -3.122 -10.791 14.462 1.00 69.62 77 ASP A CA 1
ATOM 677 C C . ASP A 1 77 ? -2.326 -10.321 15.693 1.00 69.62 77 ASP A C 1
ATOM 679 O O . ASP A 1 77 ? -2.510 -10.891 16.767 1.00 69.62 77 ASP A O 1
ATOM 683 N N . LYS A 1 78 ? -1.438 -9.320 15.580 1.00 60.41 78 LYS A N 1
ATOM 684 C CA . LYS A 1 78 ? -0.564 -8.910 16.703 1.00 60.41 78 LYS A CA 1
ATOM 685 C C . LYS A 1 78 ? -0.727 -7.454 17.123 1.00 60.41 78 LYS A C 1
ATOM 687 O O . LYS A 1 78 ? -1.112 -7.213 18.260 1.00 60.41 78 LYS A O 1
ATOM 692 N N . ASP A 1 79 ? -0.512 -6.513 16.205 1.00 64.75 79 ASP A N 1
ATOM 693 C CA . ASP A 1 79 ? -0.492 -5.080 16.548 1.00 64.75 79 ASP A CA 1
ATOM 694 C C . ASP A 1 79 ? -1.586 -4.254 15.863 1.00 64.75 79 ASP A C 1
ATOM 696 O O . ASP A 1 79 ? -1.712 -3.064 16.148 1.00 64.75 79 ASP A O 1
ATOM 700 N N . ARG A 1 80 ? -2.381 -4.862 14.962 1.00 72.62 80 ARG A N 1
ATOM 701 C CA . ARG A 1 80 ? -3.355 -4.149 14.113 1.00 72.62 80 ARG A CA 1
ATOM 702 C C . ARG A 1 80 ? -2.746 -2.871 13.541 1.00 72.62 80 ARG A C 1
ATOM 704 O O . ARG A 1 80 ? -3.286 -1.780 13.710 1.00 72.62 80 ARG A O 1
ATOM 711 N N . LYS A 1 81 ? -1.583 -3.027 12.910 1.00 84.50 81 LYS A N 1
ATOM 712 C CA . LYS A 1 81 ? -0.765 -1.940 12.370 1.00 84.50 81 LYS A CA 1
ATOM 713 C C . LYS A 1 81 ? -0.756 -1.956 10.848 1.00 84.50 81 LYS A C 1
ATOM 715 O O . LYS A 1 81 ? -1.092 -2.961 10.215 1.00 84.50 81 LYS A O 1
ATOM 720 N N . ILE A 1 82 ? -0.364 -0.817 10.294 1.00 88.69 82 ILE A N 1
ATOM 721 C CA . ILE A 1 82 ? -0.079 -0.654 8.875 1.00 88.69 82 ILE A CA 1
ATOM 722 C C . ILE A 1 82 ? 1.435 -0.736 8.708 1.00 88.69 82 ILE A C 1
ATOM 724 O O . ILE A 1 82 ? 2.158 0.089 9.261 1.00 88.69 82 ILE A O 1
ATOM 728 N N . ASP A 1 83 ? 1.902 -1.727 7.959 1.00 89.00 83 ASP A N 1
ATOM 729 C CA . ASP A 1 83 ? 3.316 -1.910 7.649 1.00 89.00 83 ASP A CA 1
ATOM 730 C C . ASP A 1 83 ? 3.627 -1.464 6.227 1.00 89.00 83 ASP A C 1
ATOM 732 O O . ASP A 1 83 ? 2.840 -1.661 5.299 1.00 89.00 83 ASP A O 1
ATOM 736 N N . PHE A 1 84 ? 4.819 -0.902 6.066 1.00 90.00 84 PHE A N 1
ATOM 737 C CA . PHE A 1 84 ? 5.328 -0.409 4.798 1.00 90.00 84 PHE A CA 1
ATOM 738 C C . PHE A 1 84 ? 6.636 -1.113 4.466 1.00 90.00 84 PHE A C 1
ATOM 740 O O 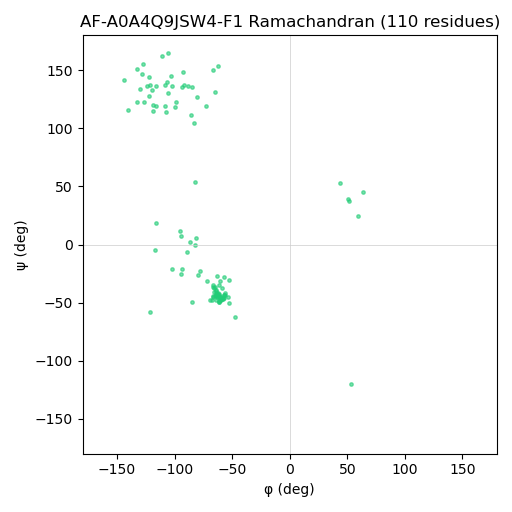. PHE A 1 84 ? 7.579 -1.103 5.257 1.00 90.00 84 PHE A O 1
ATOM 747 N N . SER A 1 85 ? 6.721 -1.683 3.269 1.00 87.12 85 SER A N 1
ATOM 748 C CA . SER A 1 85 ? 7.984 -2.142 2.698 1.00 87.12 85 SER A CA 1
ATOM 749 C C . SER A 1 85 ? 8.162 -1.583 1.293 1.00 87.12 85 SER A C 1
ATOM 751 O O . SER A 1 85 ? 7.201 -1.337 0.563 1.00 87.12 85 SER A O 1
ATOM 753 N N . GLY A 1 86 ? 9.407 -1.305 0.919 1.00 83.38 86 GLY A N 1
ATOM 754 C CA . GLY A 1 86 ? 9.721 -0.669 -0.351 1.00 83.38 86 GLY A CA 1
ATOM 755 C C . GLY A 1 86 ? 11.007 -1.210 -0.946 1.00 83.38 86 GLY A C 1
ATOM 756 O O . GLY A 1 86 ? 11.975 -1.449 -0.229 1.00 83.38 86 GLY A O 1
ATOM 757 N N . TYR A 1 87 ? 11.011 -1.367 -2.267 1.00 81.19 87 TYR A N 1
ATOM 758 C CA . TYR A 1 87 ? 12.168 -1.827 -3.026 1.00 81.19 87 TYR A CA 1
ATOM 759 C C . TYR A 1 87 ? 12.411 -0.881 -4.200 1.00 81.19 87 TYR A C 1
ATOM 761 O O . TYR A 1 87 ? 11.479 -0.507 -4.919 1.00 81.19 87 TYR A O 1
ATOM 769 N N . SER A 1 88 ? 13.672 -0.498 -4.381 1.00 85.62 88 SER A N 1
ATOM 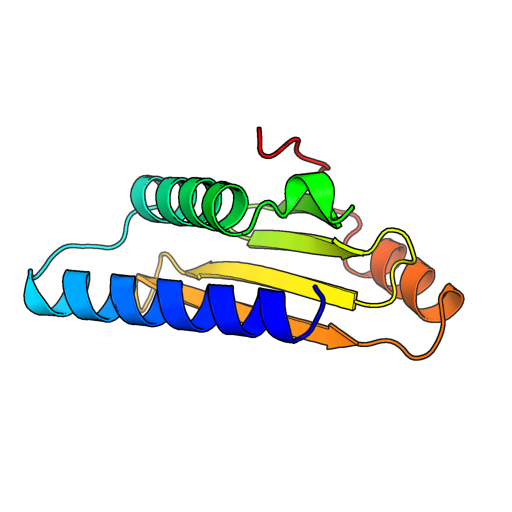770 C CA . SER A 1 88 ? 14.161 0.268 -5.524 1.00 85.62 88 SER A CA 1
ATOM 771 C C . SER A 1 88 ? 15.149 -0.606 -6.280 1.00 85.62 88 SER A C 1
ATOM 773 O O . SER A 1 88 ? 16.166 -1.000 -5.716 1.00 85.62 88 SER A O 1
ATOM 775 N N . LEU A 1 89 ? 14.855 -0.900 -7.541 1.00 87.00 89 LEU A N 1
ATOM 776 C CA . LEU A 1 89 ? 15.699 -1.721 -8.404 1.00 87.00 89 LEU A CA 1
ATOM 777 C C . LEU A 1 89 ? 16.397 -0.851 -9.447 1.00 87.00 89 LEU A C 1
ATOM 779 O O . LEU A 1 89 ? 15.805 0.078 -10.003 1.00 87.00 89 LEU A O 1
ATOM 783 N N . GLU A 1 90 ? 17.667 -1.157 -9.715 1.00 87.56 90 GLU A N 1
ATOM 784 C CA . GLU A 1 90 ? 18.530 -0.332 -10.568 1.00 87.56 90 GLU A CA 1
ATOM 785 C C . GLU A 1 90 ? 18.054 -0.320 -12.020 1.00 87.56 90 GLU A C 1
ATOM 787 O O . GLU A 1 90 ? 18.123 0.706 -12.696 1.00 87.56 90 GLU A O 1
ATOM 792 N N . THR A 1 91 ? 17.512 -1.441 -12.505 1.00 88.94 91 THR A N 1
ATOM 793 C CA . THR A 1 91 ? 17.121 -1.608 -13.911 1.00 88.94 91 THR A CA 1
ATOM 794 C C . THR A 1 91 ? 15.677 -2.076 -14.072 1.00 88.94 91 THR A C 1
ATOM 796 O O . THR A 1 91 ? 15.099 -2.733 -13.206 1.00 88.94 91 THR A O 1
ATOM 799 N N . LYS A 1 92 ? 15.088 -1.763 -15.232 1.00 87.69 92 LYS A N 1
ATOM 800 C CA . LYS A 1 92 ? 13.753 -2.242 -15.620 1.00 87.69 92 LYS A CA 1
ATOM 801 C C . LYS A 1 92 ? 13.689 -3.772 -15.721 1.00 87.69 92 LYS A C 1
ATOM 803 O O . LYS A 1 92 ? 12.651 -4.344 -15.412 1.00 87.69 92 LYS A O 1
ATOM 808 N N . GLU A 1 93 ? 14.766 -4.423 -16.156 1.00 91.38 93 GLU A N 1
ATOM 809 C CA . GLU A 1 93 ? 14.833 -5.884 -16.307 1.00 91.38 93 GLU A CA 1
ATOM 810 C C . GLU A 1 93 ? 14.822 -6.595 -14.953 1.00 91.38 93 GLU A C 1
ATOM 812 O O . GLU A 1 93 ? 13.999 -7.485 -14.745 1.00 91.38 93 GLU A O 1
ATOM 817 N N . GLN A 1 94 ? 15.649 -6.142 -14.000 1.00 91.12 94 GLN A N 1
ATOM 818 C CA . GLN A 1 94 ? 15.578 -6.601 -12.604 1.00 91.12 94 GLN A CA 1
ATOM 819 C C . GLN A 1 94 ? 14.181 -6.365 -12.029 1.00 91.12 94 GLN A C 1
ATOM 821 O O . GLN A 1 94 ? 13.607 -7.251 -11.400 1.00 91.12 94 GLN A O 1
ATOM 826 N N . GLY A 1 95 ? 13.629 -5.182 -12.312 1.00 89.62 95 GLY A N 1
ATOM 827 C CA . GLY A 1 95 ? 12.254 -4.811 -12.024 1.00 89.62 95 GLY A CA 1
ATOM 828 C C . GLY A 1 95 ? 11.246 -5.862 -12.452 1.00 89.62 95 GLY A C 1
ATOM 829 O O . GLY A 1 95 ? 10.533 -6.419 -11.623 1.00 89.62 95 GLY A O 1
ATOM 830 N N . GLN A 1 96 ? 11.197 -6.137 -13.751 1.00 90.06 96 GLN A N 1
ATOM 831 C CA . GLN A 1 96 ? 10.275 -7.100 -14.339 1.00 90.06 96 GLN A CA 1
ATOM 832 C C . GLN A 1 96 ? 10.441 -8.496 -13.731 1.00 90.06 96 GLN A C 1
ATOM 834 O O . GLN A 1 96 ? 9.436 -9.104 -13.373 1.00 90.06 96 GLN A O 1
ATOM 839 N N . LYS A 1 97 ? 11.683 -8.972 -13.582 1.00 91.56 97 LYS A N 1
ATOM 840 C CA . LYS A 1 97 ? 11.972 -10.303 -13.041 1.00 91.56 97 LYS A CA 1
ATOM 841 C C . LYS A 1 97 ? 11.462 -10.462 -11.606 1.00 91.56 97 LYS A C 1
ATOM 843 O O . LYS A 1 97 ? 10.729 -11.403 -11.330 1.00 91.56 97 LYS A O 1
ATOM 848 N N . CYS A 1 98 ? 11.770 -9.504 -10.729 1.00 88.81 98 CYS A N 1
ATOM 849 C CA . CYS A 1 98 ? 11.257 -9.480 -9.355 1.00 88.81 98 CYS A CA 1
ATOM 850 C C . CYS A 1 98 ? 9.721 -9.509 -9.332 1.00 88.81 98 CYS A C 1
ATOM 852 O O . CYS A 1 98 ? 9.125 -10.271 -8.579 1.00 88.81 98 CYS A O 1
ATOM 854 N N . PHE A 1 99 ? 9.060 -8.755 -10.217 1.00 88.50 99 PHE A N 1
ATOM 855 C CA . PHE A 1 99 ? 7.599 -8.776 -10.286 1.00 88.50 99 PHE A CA 1
ATOM 856 C C . PHE A 1 99 ? 7.017 -10.140 -10.672 1.00 88.50 99 PHE A C 1
ATOM 858 O O . PHE A 1 99 ? 6.029 -10.572 -10.083 1.00 88.50 99 PHE A O 1
ATOM 865 N N . GLU A 1 100 ? 7.614 -10.811 -11.653 1.00 89.81 100 GLU A N 1
ATOM 866 C CA . GLU A 1 100 ? 7.156 -12.120 -12.128 1.00 89.81 100 GLU A CA 1
ATOM 867 C C . GLU A 1 100 ? 7.437 -13.252 -11.131 1.00 89.81 100 GLU A C 1
ATOM 869 O O . GLU A 1 100 ? 6.661 -14.204 -11.059 1.00 89.81 100 GLU A O 1
ATOM 874 N N . GLU A 1 101 ? 8.519 -13.153 -10.360 1.00 91.44 101 GLU A N 1
ATOM 875 C CA . GLU A 1 101 ? 8.915 -14.171 -9.383 1.00 91.44 101 GLU A CA 1
ATOM 876 C C . GLU A 1 101 ? 8.193 -13.982 -8.038 1.00 91.44 101 GLU A C 1
ATOM 878 O O . GLU A 1 101 ? 7.572 -14.925 -7.533 1.00 91.44 101 GLU A O 1
ATOM 883 N N . ASP A 1 102 ? 8.207 -12.760 -7.498 1.00 89.69 102 ASP A N 1
ATOM 884 C CA . ASP A 1 102 ? 7.796 -12.473 -6.118 1.00 89.69 102 ASP A CA 1
ATOM 885 C C . ASP A 1 102 ? 6.327 -12.046 -5.996 1.00 89.69 102 ASP A C 1
ATOM 887 O O . ASP A 1 102 ? 5.702 -12.237 -4.950 1.00 89.69 102 ASP A O 1
ATOM 891 N N . PHE A 1 103 ? 5.745 -11.478 -7.059 1.00 90.44 103 PHE A N 1
ATOM 892 C CA . PHE A 1 103 ? 4.391 -10.906 -7.033 1.00 90.44 103 PHE A CA 1
ATOM 893 C C . PHE A 1 103 ? 3.402 -11.621 -7.962 1.00 90.44 103 PHE A C 1
ATOM 895 O O . PHE A 1 103 ? 2.326 -11.096 -8.235 1.00 90.44 103 PHE A O 1
ATOM 902 N N . LYS A 1 104 ? 3.705 -12.851 -8.395 1.00 90.12 104 LYS A N 1
ATOM 903 C CA . LYS A 1 104 ? 2.843 -13.652 -9.290 1.00 90.12 104 LYS A CA 1
ATOM 904 C C . LYS A 1 104 ? 1.421 -13.903 -8.774 1.00 90.12 104 LYS A C 1
ATOM 906 O O . LYS A 1 104 ? 0.515 -14.113 -9.570 1.00 90.12 104 LYS A O 1
ATOM 911 N N . GLU A 1 105 ? 1.237 -13.922 -7.454 1.00 93.38 105 GLU A N 1
ATOM 912 C CA . GLU A 1 105 ? -0.065 -14.155 -6.812 1.00 93.38 105 GLU A CA 1
ATOM 913 C C . GLU A 1 105 ? -0.859 -12.858 -6.593 1.00 93.38 105 GLU A C 1
ATOM 915 O O . GLU A 1 105 ? -2.002 -12.904 -6.143 1.00 93.38 105 GLU A O 1
ATOM 920 N N . TYR A 1 106 ? -0.262 -11.696 -6.875 1.00 92.69 106 TYR A N 1
ATOM 921 C CA . TYR A 1 106 ? -0.932 -10.412 -6.726 1.00 92.69 106 TYR A CA 1
ATOM 922 C C . TYR A 1 106 ? -1.832 -10.137 -7.930 1.00 92.69 106 TYR A C 1
ATOM 924 O O . TYR A 1 106 ? -1.395 -10.125 -9.080 1.00 92.69 106 TYR A O 1
ATOM 932 N N . GLU A 1 107 ? -3.096 -9.834 -7.656 1.00 92.81 107 GLU A N 1
ATOM 933 C CA . GLU A 1 107 ? -4.079 -9.514 -8.684 1.00 92.81 107 GLU A CA 1
ATOM 934 C C . GLU A 1 107 ? -4.142 -8.008 -8.897 1.00 92.81 107 GLU A C 1
ATOM 936 O O . GLU A 1 107 ? -4.164 -7.233 -7.938 1.00 92.81 107 GLU A O 1
ATOM 941 N N . LYS A 1 108 ? -4.176 -7.572 -10.159 1.00 90.50 108 LYS A N 1
ATOM 942 C CA . LYS A 1 108 ? -4.313 -6.149 -10.468 1.00 90.50 108 LYS A CA 1
ATOM 943 C C . LYS A 1 108 ? -5.676 -5.659 -9.990 1.00 90.50 108 LYS A C 1
ATOM 945 O O . LYS A 1 108 ? -6.696 -6.266 -10.302 1.00 90.50 108 LYS A O 1
ATOM 950 N N . VAL A 1 109 ? -5.683 -4.540 -9.274 1.00 87.81 109 VAL A N 1
ATOM 951 C CA . VAL A 1 109 ? -6.906 -3.896 -8.797 1.00 87.81 109 VAL A CA 1
ATOM 952 C C . VAL A 1 109 ? -6.953 -2.456 -9.274 1.00 87.81 109 VAL A C 1
ATOM 954 O O . VAL A 1 109 ? -5.966 -1.721 -9.193 1.00 87.81 109 VAL A O 1
ATOM 957 N N . ASP A 1 110 ? -8.123 -2.039 -9.739 1.00 80.31 110 ASP A N 1
ATOM 958 C CA . ASP A 1 110 ? -8.402 -0.629 -9.959 1.00 80.31 110 ASP A CA 1
ATOM 959 C C . ASP A 1 110 ? -8.830 -0.032 -8.620 1.00 80.31 110 ASP A C 1
ATOM 961 O O . ASP A 1 110 ? -9.918 -0.288 -8.107 1.00 80.31 110 ASP A O 1
ATOM 965 N N . PHE A 1 111 ? -7.926 0.723 -7.998 1.00 65.62 111 PHE A N 1
ATOM 966 C CA . PHE A 1 111 ? -8.194 1.407 -6.735 1.00 65.62 111 PHE A CA 1
ATOM 967 C C . PHE A 1 111 ? -8.931 2.734 -6.983 1.00 65.62 111 PHE A C 1
ATOM 969 O O . PHE A 1 111 ? -8.466 3.797 -6.573 1.00 65.62 111 PHE A O 1
ATOM 976 N N . LEU A 1 112 ? -10.050 2.659 -7.716 1.00 54.75 112 LEU A N 1
ATOM 977 C CA . LEU A 1 112 ? -11.008 3.729 -8.018 1.00 54.75 112 LEU A CA 1
ATOM 978 C C . LEU A 1 112 ? -12.366 3.141 -8.409 1.00 54.75 112 LEU A C 1
ATOM 980 O O . LEU A 1 112 ? -12.436 2.522 -9.491 1.00 54.75 112 LEU A O 1
#

Organism: NCBI:txid2267891

Nearest PDB structures (foldseek):
  6djk-assembly1_A-2  TM=2.863E-01  e=8.419E-01  Rickettsia typhi str. Wilmington
  6d46-assembly1_A-2  TM=2.681E-01  e=8.946E-01  Rickettsia typhi str. Wilmington
  6ptv-assembly2_C  TM=2.619E-01  e=9.506E-01  Rickettsia rickettsii str. 'Sheila Smith'
  6ptv-assembly1_A  TM=2.606E-01  e=2.363E+00  Rickettsia rickettsii str. 'Sheila Smith'
  5w7z-assembly1_A  TM=2.771E-01  e=2.668E+00  Rickettsia conorii str. Malish 7

Radius of gyration: 14.22 Å; Cα contacts (8 Å, |Δi|>4): 147; chains: 1; bounding box: 31×27×38 Å

Solvent-accessible surface area (backbone atoms only — not comparable to full-atom values): 6268 Å² total; per-residue (Å²): 67,59,70,69,62,47,52,54,52,52,54,54,48,52,52,51,53,51,51,29,60,75,70,71,49,80,69,44,73,68,56,52,54,48,51,52,52,53,52,41,58,75,70,43,39,77,79,70,48,50,51,40,26,38,44,92,60,32,39,38,34,29,34,82,63,35,29,24,38,29,39,43,31,57,45,83,86,83,76,48,43,82,46,79,49,74,48,80,42,96,39,50,65,60,16,50,50,50,44,63,71,77,42,65,80,42,42,80,47,80,94,120

pLDDT: mean 86.5, std 7.6, range [54.75, 94.25]

Sequence (112 aa):
MKPEDYYNFLEEADCLMKKYKEEKKELTEEVFLNFLKETIKKYNLNKRKYDCFKFKNNFLFVTKNKQYYTIISFEKDKDRKIDFSGYSLETKEQGQKCFEEDFKEYEKVDFL